Protein AF-A0A9X9F3I1-F1 (afdb_monomer_lite)

Secondary structure (DSSP, 8-state):
--SHHHHHHT--GGGGGGTTT-TT-EEEEEEETTEEEEEEEESSHHHHHHHHHHHHHHHHTTS---------SS-HHHHHHHHHHHTT-

Radius of gyration: 13.9 Å; chains: 1; bounding box: 32×22×33 Å

Organism: Bacillus cereus (NCBI:txid1396)

Sequence (89 aa):
DTLENLVKGGRIGKGKAFIGSLLNIKPIASLEDGVYNPVTKVRSQGQIVKTLAKLFEQDTAGKVVKAVAIPHAKAIPLAESMKAAVEKV

Foldseek 3Di:
DFCVVCVVVVQCAPVPVCPPVRPQKDWDFDQDPSHTGTDDIDRDLVVVLVVVLVVLCVVCVPHDDPDDDQDDDPPVVSSVSNVVSNVVD

pLDDT: mean 91.49, std 7.27, range [67.94, 98.0]

Structure (mmCIF, N/CA/C/O backbone):
data_AF-A0A9X9F3I1-F1
#
_entry.id   AF-A0A9X9F3I1-F1
#
loop_
_atom_site.group_PDB
_atom_site.id
_atom_site.type_symbol
_atom_site.label_atom_id
_atom_site.label_alt_id
_atom_site.label_comp_id
_atom_site.label_asym_id
_atom_site.label_entity_id
_atom_site.label_seq_id
_atom_site.pdbx_PDB_ins_code
_atom_site.Cartn_x
_atom_site.Cartn_y
_atom_site.Cartn_z
_atom_site.occupancy
_atom_site.B_iso_or_equiv
_atom_site.auth_seq_id
_atom_site.auth_comp_id
_atom_site.auth_asym_id
_atom_site.auth_atom_id
_atom_site.pdbx_PDB_model_num
ATOM 1 N N . ASP A 1 1 ? 12.687 0.848 -5.936 1.00 68.88 1 ASP A N 1
ATOM 2 C CA . ASP A 1 1 ? 11.275 0.698 -6.348 1.00 68.88 1 ASP A CA 1
ATOM 3 C C . ASP A 1 1 ? 11.132 1.063 -7.816 1.00 68.88 1 ASP A C 1
ATOM 5 O O . ASP A 1 1 ? 11.056 2.241 -8.136 1.00 68.88 1 ASP A O 1
ATOM 9 N N . THR A 1 2 ? 11.165 0.078 -8.713 1.00 80.81 2 THR A N 1
ATOM 10 C CA . THR A 1 2 ? 10.869 0.273 -10.142 1.00 80.81 2 THR A CA 1
ATOM 11 C C . THR A 1 2 ? 9.739 -0.672 -10.551 1.00 80.81 2 THR A C 1
ATOM 13 O O . THR A 1 2 ? 9.471 -1.662 -9.869 1.00 80.81 2 THR A O 1
ATOM 16 N N . LEU A 1 3 ? 9.059 -0.381 -11.662 1.00 86.31 3 LEU A N 1
ATOM 17 C CA . LEU A 1 3 ? 8.011 -1.247 -12.213 1.00 86.31 3 LEU A CA 1
ATOM 18 C C . LEU A 1 3 ? 8.576 -2.379 -13.092 1.00 86.31 3 LEU A C 1
ATOM 20 O O . LEU A 1 3 ? 7.804 -3.126 -13.686 1.00 86.31 3 LEU A O 1
ATOM 24 N N . GLU A 1 4 ? 9.899 -2.550 -13.173 1.00 87.06 4 GLU A N 1
ATOM 25 C CA . GLU A 1 4 ? 10.537 -3.531 -14.061 1.00 87.06 4 GLU A CA 1
ATOM 26 C C . GLU A 1 4 ? 10.028 -4.958 -13.857 1.00 87.06 4 GLU A C 1
ATOM 28 O O . GLU A 1 4 ? 9.774 -5.654 -14.834 1.00 87.06 4 GLU A O 1
ATOM 33 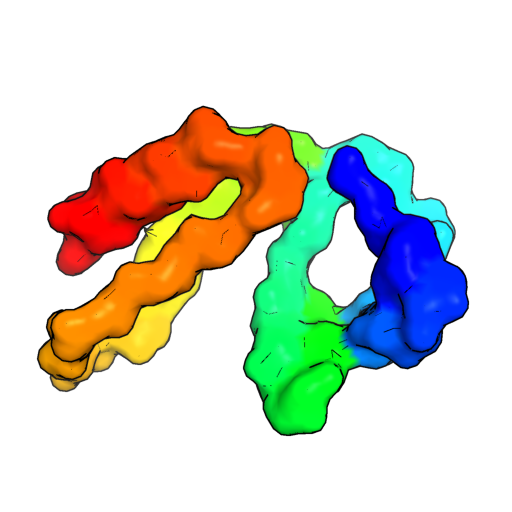N N . ASN A 1 5 ? 9.830 -5.392 -12.609 1.00 90.62 5 ASN A N 1
ATOM 34 C CA . ASN A 1 5 ? 9.326 -6.739 -12.323 1.00 90.62 5 ASN A CA 1
ATOM 35 C C . ASN A 1 5 ? 7.882 -6.927 -12.812 1.00 90.62 5 ASN A C 1
ATOM 37 O O . ASN A 1 5 ? 7.537 -7.985 -13.337 1.00 90.62 5 ASN A O 1
ATOM 41 N N . LEU A 1 6 ? 7.048 -5.888 -12.704 1.00 90.62 6 LEU A N 1
ATOM 42 C CA . LEU A 1 6 ? 5.685 -5.905 -13.238 1.00 90.62 6 LEU A CA 1
ATOM 43 C C . LEU A 1 6 ? 5.684 -5.904 -14.772 1.00 90.62 6 LEU A C 1
ATOM 45 O O . LEU A 1 6 ? 4.855 -6.589 -15.374 1.00 90.62 6 LEU A O 1
ATOM 49 N N . VAL A 1 7 ? 6.624 -5.188 -15.402 1.00 89.75 7 VAL A N 1
ATOM 50 C CA . VAL A 1 7 ? 6.816 -5.180 -16.862 1.00 89.75 7 VAL A CA 1
ATOM 51 C C . VAL A 1 7 ? 7.284 -6.547 -17.356 1.00 89.75 7 VAL A C 1
ATOM 53 O O . VAL A 1 7 ? 6.593 -7.152 -18.171 1.00 89.75 7 VAL A O 1
ATOM 56 N N . LYS A 1 8 ? 8.397 -7.071 -16.823 1.00 91.62 8 LYS A N 1
ATOM 57 C CA . LYS A 1 8 ? 8.962 -8.388 -17.180 1.00 91.62 8 LYS A CA 1
ATOM 58 C C . LYS A 1 8 ? 7.961 -9.513 -16.938 1.00 91.62 8 LYS A C 1
ATOM 60 O O . LYS A 1 8 ? 7.891 -10.459 -17.712 1.00 91.62 8 LYS A O 1
ATOM 65 N N . GLY A 1 9 ? 7.162 -9.396 -15.880 1.00 92.94 9 GLY A N 1
ATOM 66 C CA . GLY A 1 9 ? 6.110 -10.352 -15.588 1.00 92.94 9 GLY A CA 1
ATOM 67 C C . GLY A 1 9 ? 4.870 -10.220 -16.479 1.00 92.94 9 GLY A C 1
ATOM 68 O O . GLY A 1 9 ? 4.089 -11.159 -16.523 1.00 92.94 9 GLY A O 1
ATOM 69 N N . GLY A 1 10 ? 4.627 -9.092 -17.145 1.00 92.06 10 GLY A N 1
ATOM 70 C CA . GLY A 1 10 ? 3.371 -8.844 -17.867 1.00 92.06 10 GLY A CA 1
ATOM 71 C C . GLY A 1 10 ? 2.180 -8.461 -16.972 1.00 92.06 10 GLY A C 1
ATOM 72 O O . GLY A 1 10 ? 1.066 -8.328 -17.465 1.00 92.06 10 GLY A O 1
ATOM 73 N N . ARG A 1 11 ? 2.402 -8.225 -15.670 1.00 92.31 11 ARG A N 1
ATOM 74 C CA . ARG A 1 11 ? 1.361 -7.854 -14.683 1.00 92.31 11 ARG A CA 1
ATOM 75 C C . ARG A 1 11 ? 1.171 -6.334 -14.549 1.00 92.31 11 ARG A C 1
ATOM 77 O O . ARG A 1 11 ? 0.397 -5.866 -13.726 1.00 92.31 11 ARG A O 1
ATOM 84 N N . ILE A 1 12 ? 1.875 -5.549 -15.365 1.00 90.62 12 ILE A N 1
ATOM 85 C CA . ILE A 1 12 ? 1.864 -4.077 -15.351 1.00 90.62 12 ILE A CA 1
ATOM 86 C C . ILE A 1 12 ? 0.494 -3.455 -15.702 1.00 90.62 12 ILE A C 1
ATOM 88 O O . ILE A 1 12 ? 0.253 -2.296 -15.372 1.00 90.62 12 ILE A O 1
ATOM 92 N N . GLY A 1 13 ? -0.406 -4.198 -16.361 1.00 90.62 13 GLY A N 1
ATOM 93 C CA . GLY A 1 13 ? -1.776 -3.756 -16.654 1.00 90.62 13 GLY A CA 1
ATOM 94 C C . GLY A 1 13 ? -1.847 -2.385 -17.340 1.00 90.62 13 GLY A C 1
ATOM 95 O O . GLY A 1 13 ? -1.134 -2.128 -18.314 1.00 90.62 13 GLY A O 1
ATOM 96 N N . LYS A 1 14 ? -2.676 -1.483 -16.798 1.00 88.00 14 LYS A N 1
ATOM 97 C CA . LYS A 1 14 ? -2.823 -0.091 -17.270 1.00 88.00 14 LYS A CA 1
ATOM 98 C C . LYS A 1 14 ? -1.624 0.795 -16.899 1.00 88.00 14 LYS A C 1
ATOM 100 O O . LYS A 1 14 ? -1.456 1.881 -17.445 1.00 88.00 14 LYS A O 1
ATOM 105 N N . GLY A 1 15 ? -0.734 0.317 -16.028 1.00 84.88 15 GLY A N 1
ATOM 106 C CA . GLY A 1 15 ? 0.503 0.993 -15.632 1.00 84.88 15 GLY A CA 1
ATOM 107 C C . GLY A 1 15 ? 1.554 1.109 -16.737 1.00 84.88 15 GLY A C 1
ATOM 108 O O . GLY A 1 15 ? 2.566 1.778 -16.530 1.00 84.88 15 GLY A O 1
ATOM 109 N N . LYS A 1 16 ? 1.326 0.512 -17.919 1.00 84.12 16 LYS A N 1
ATOM 110 C CA . LYS A 1 16 ? 2.216 0.641 -19.089 1.00 84.12 16 LYS A CA 1
ATOM 111 C C . LYS A 1 16 ? 2.493 2.097 -19.473 1.00 84.12 16 LYS A C 1
ATOM 113 O O . LYS A 1 16 ? 3.588 2.391 -19.941 1.00 84.12 16 LYS A O 1
ATOM 118 N N . ALA A 1 17 ? 1.553 3.009 -19.206 1.00 80.69 17 ALA A N 1
ATOM 119 C CA . ALA A 1 17 ? 1.727 4.444 -19.439 1.00 80.69 17 ALA A CA 1
ATOM 120 C C . ALA A 1 17 ? 2.940 5.049 -18.700 1.00 80.69 17 ALA A C 1
ATOM 122 O O . ALA A 1 17 ? 3.451 6.088 -19.104 1.00 80.69 17 ALA A O 1
ATOM 123 N N . PHE A 1 18 ? 3.437 4.396 -17.643 1.00 78.12 18 PHE A N 1
ATOM 124 C CA . PHE A 1 18 ? 4.567 4.882 -16.853 1.00 78.12 18 PHE A CA 1
ATOM 125 C C . PHE A 1 18 ? 5.929 4.285 -17.226 1.00 78.12 18 PHE A C 1
ATOM 127 O O . PHE A 1 18 ? 6.923 4.646 -16.595 1.00 78.12 18 PHE A O 1
ATOM 134 N N . ILE A 1 19 ? 6.011 3.406 -18.235 1.00 76.50 19 ILE A N 1
ATOM 135 C CA . ILE A 1 19 ? 7.249 2.689 -18.606 1.00 76.50 19 ILE A CA 1
ATOM 136 C C . ILE A 1 19 ? 8.424 3.645 -18.903 1.00 76.50 19 ILE A C 1
ATOM 138 O O . ILE A 1 19 ? 9.569 3.276 -18.663 1.00 76.50 19 ILE A O 1
ATOM 142 N N . GLY A 1 20 ? 8.161 4.886 -19.330 1.00 72.12 20 GLY A N 1
ATOM 143 C CA . GLY A 1 20 ? 9.194 5.904 -19.579 1.00 72.12 20 GLY A CA 1
ATOM 144 C C . GLY A 1 20 ? 9.329 7.007 -18.521 1.00 72.12 20 GLY A C 1
ATOM 145 O O . GLY A 1 20 ? 10.307 7.745 -18.536 1.00 72.12 20 GLY A O 1
ATOM 146 N N . SER A 1 21 ? 8.375 7.149 -17.595 1.00 68.25 21 SER A N 1
ATOM 147 C CA . SER A 1 21 ? 8.335 8.281 -16.650 1.00 68.25 21 SER A CA 1
ATOM 148 C C . SER A 1 21 ? 8.766 7.911 -15.233 1.00 68.25 21 SER A C 1
ATOM 150 O O . SER A 1 21 ? 8.586 8.707 -14.314 1.00 68.25 21 SER A O 1
ATOM 152 N N . LEU A 1 22 ? 9.241 6.682 -15.025 1.00 67.94 22 LEU A N 1
ATOM 153 C CA . LEU A 1 22 ? 9.415 6.116 -13.690 1.00 67.94 22 LEU A CA 1
ATOM 154 C C . LEU A 1 22 ? 10.676 6.583 -12.951 1.00 67.94 22 LEU A C 1
ATOM 156 O O . LEU A 1 22 ? 10.892 6.202 -11.801 1.00 67.94 22 LEU A O 1
ATOM 160 N N . LEU A 1 23 ? 11.511 7.400 -13.593 1.00 70.62 23 LEU A N 1
ATOM 161 C CA . LEU A 1 23 ? 1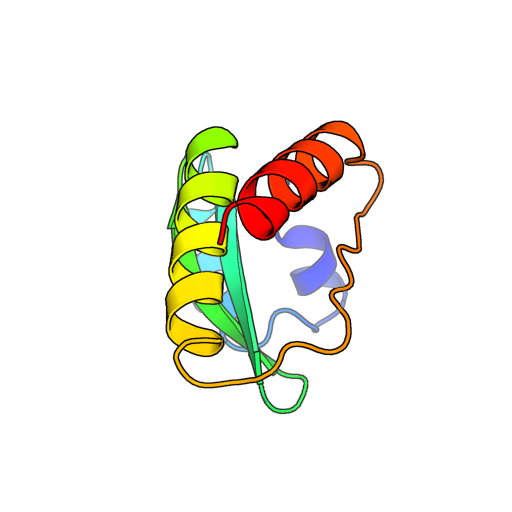2.695 7.960 -12.961 1.00 70.62 23 LEU A CA 1
ATOM 162 C C . LEU A 1 23 ? 12.258 8.923 -11.840 1.00 70.62 23 LEU A C 1
ATOM 164 O O . LEU A 1 23 ? 11.560 9.904 -12.087 1.00 70.62 23 LEU A O 1
ATOM 168 N N . ASN A 1 24 ? 12.669 8.645 -10.601 1.00 75.25 24 ASN A N 1
ATOM 169 C CA . ASN A 1 24 ? 12.436 9.490 -9.417 1.00 75.25 24 ASN A CA 1
ATOM 170 C C . ASN A 1 24 ? 10.970 9.669 -8.971 1.00 75.25 24 ASN A C 1
ATOM 172 O O . ASN A 1 24 ? 10.659 10.619 -8.246 1.00 75.25 24 ASN A O 1
ATOM 176 N N . ILE A 1 25 ? 10.067 8.762 -9.355 1.00 85.94 25 ILE A N 1
ATOM 177 C CA . ILE A 1 25 ? 8.691 8.731 -8.840 1.00 85.94 25 ILE A CA 1
ATOM 178 C C . ILE A 1 25 ? 8.345 7.360 -8.259 1.00 85.94 25 ILE A C 1
ATOM 180 O O . ILE A 1 25 ? 8.799 6.323 -8.734 1.00 85.94 25 ILE A O 1
ATOM 184 N N . LYS A 1 26 ? 7.500 7.362 -7.233 1.00 89.31 26 LYS A N 1
ATOM 185 C CA . LYS A 1 26 ? 6.923 6.176 -6.608 1.00 89.31 26 LYS A CA 1
ATOM 186 C C . LYS A 1 26 ? 5.438 6.109 -6.983 1.00 89.31 26 LYS A C 1
ATOM 188 O O . LYS A 1 26 ? 4.678 6.986 -6.560 1.00 89.31 26 LYS A O 1
ATOM 193 N N . PRO A 1 27 ? 5.018 5.148 -7.820 1.00 89.50 27 PRO A N 1
ATOM 194 C CA . PRO A 1 27 ? 3.623 5.028 -8.216 1.00 89.50 27 PRO A CA 1
ATOM 195 C C . PRO A 1 27 ? 2.780 4.433 -7.082 1.00 89.50 27 PRO A C 1
ATOM 197 O O . PRO A 1 27 ? 3.244 3.577 -6.332 1.00 89.50 27 PRO A O 1
ATOM 200 N N . ILE A 1 28 ? 1.530 4.877 -6.994 1.00 92.81 28 ILE A N 1
ATOM 201 C CA . ILE A 1 28 ? 0.472 4.283 -6.175 1.00 92.81 28 ILE A CA 1
ATOM 202 C C . ILE A 1 28 ? -0.621 3.822 -7.136 1.00 92.81 28 ILE A C 1
ATOM 204 O O . ILE A 1 28 ? -0.980 4.541 -8.074 1.00 92.81 28 ILE A O 1
ATOM 208 N N . ALA A 1 29 ? -1.131 2.619 -6.916 1.00 93.00 29 ALA A N 1
ATOM 209 C CA . ALA A 1 29 ? -2.104 1.979 -7.786 1.00 93.00 29 ALA A CA 1
ATOM 210 C C . ALA A 1 29 ? -3.099 1.155 -6.972 1.00 93.00 29 ALA A C 1
ATOM 212 O O . ALA A 1 29 ? -2.761 0.670 -5.891 1.00 93.00 29 ALA A O 1
ATOM 213 N N . SER A 1 30 ? -4.296 0.986 -7.522 1.00 94.06 30 SER A N 1
ATOM 214 C CA . SER A 1 30 ? -5.280 0.010 -7.074 1.00 94.06 30 SER A CA 1
ATOM 215 C C . SER A 1 30 ? -5.146 -1.271 -7.897 1.00 94.06 30 SER A C 1
ATOM 217 O O . SER A 1 30 ? -4.585 -1.288 -9.001 1.00 94.06 30 SER A O 1
ATOM 219 N N . LEU A 1 31 ? -5.643 -2.366 -7.329 1.00 92.75 31 LEU A N 1
ATOM 220 C CA . LEU A 1 31 ? -5.824 -3.626 -8.033 1.00 92.75 31 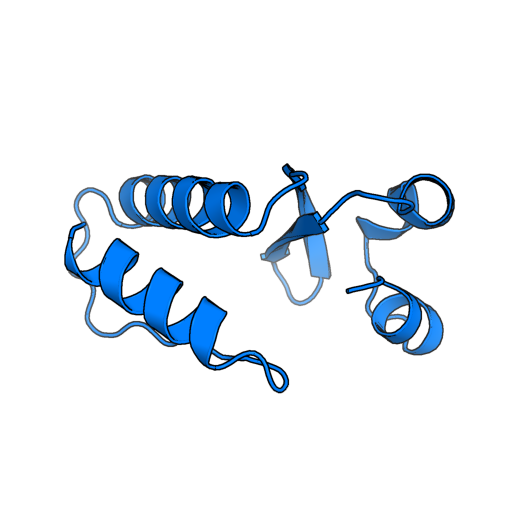LEU A CA 1
ATOM 221 C C . LEU A 1 31 ? -7.327 -3.873 -8.143 1.00 92.75 31 LEU A C 1
ATOM 223 O O . LEU A 1 31 ? -7.971 -4.219 -7.158 1.00 92.75 31 LEU A O 1
ATOM 227 N N . GLU A 1 32 ? -7.867 -3.677 -9.337 1.00 90.44 32 GLU A N 1
ATOM 228 C CA . GLU A 1 32 ? -9.285 -3.869 -9.652 1.00 90.44 32 GLU A CA 1
ATOM 229 C C . GLU A 1 32 ? -9.380 -5.001 -10.673 1.00 90.44 32 GLU A C 1
ATOM 231 O O . GLU A 1 32 ? -8.662 -4.982 -11.673 1.00 90.44 32 GLU A O 1
ATOM 236 N N . ASP A 1 33 ? -10.186 -6.027 -10.391 1.00 91.62 33 ASP A N 1
ATOM 237 C CA . ASP A 1 33 ? -10.345 -7.216 -11.247 1.00 91.62 33 ASP A CA 1
ATOM 238 C C . ASP A 1 33 ? -9.015 -7.885 -11.647 1.00 91.62 33 ASP A C 1
ATOM 240 O O . ASP A 1 33 ? -8.833 -8.388 -12.755 1.00 91.62 33 ASP A O 1
ATOM 244 N N . GLY A 1 34 ? -8.035 -7.859 -10.737 1.00 90.50 34 GLY A N 1
ATOM 245 C CA . GLY A 1 34 ? -6.694 -8.400 -10.977 1.00 90.50 34 GLY A CA 1
ATOM 246 C C . GLY A 1 34 ? -5.825 -7.555 -11.916 1.00 90.50 34 GLY A C 1
ATOM 247 O O . GLY A 1 34 ? -4.717 -7.969 -12.266 1.00 90.50 34 GLY A O 1
ATOM 248 N N . VAL A 1 35 ? -6.279 -6.362 -12.304 1.00 92.44 35 VAL A N 1
ATOM 249 C CA . VAL A 1 35 ? -5.564 -5.444 -13.192 1.00 92.44 35 VAL A CA 1
ATOM 250 C C . VAL A 1 35 ? -4.960 -4.295 -12.395 1.00 92.44 35 VAL A C 1
ATOM 252 O O . VAL A 1 35 ? -5.639 -3.591 -11.652 1.00 92.44 35 VAL A O 1
ATOM 255 N N . TYR A 1 36 ? -3.659 -4.072 -12.590 1.00 92.06 36 TYR A N 1
ATOM 256 C CA . TYR A 1 36 ? -2.966 -2.906 -12.048 1.00 92.06 36 TYR A CA 1
ATOM 257 C C . TYR A 1 36 ? -3.543 -1.618 -12.655 1.00 92.06 36 TYR A C 1
ATOM 259 O O . TYR A 1 36 ? -3.422 -1.394 -13.870 1.00 92.06 36 TYR A O 1
ATOM 267 N N . ASN A 1 37 ? -4.128 -0.767 -11.811 1.00 91.88 37 ASN A N 1
ATOM 268 C CA . ASN A 1 37 ? -4.743 0.497 -12.192 1.00 91.88 37 ASN A CA 1
ATOM 269 C C . ASN A 1 37 ? -4.024 1.683 -11.513 1.00 91.88 37 ASN A C 1
ATOM 271 O O . ASN A 1 37 ? -4.065 1.822 -10.291 1.00 91.88 37 ASN A O 1
ATOM 275 N N . PRO A 1 38 ? -3.330 2.545 -12.276 1.00 91.25 38 PRO A N 1
ATOM 276 C CA . PRO A 1 38 ? -2.736 3.778 -11.764 1.00 91.25 38 PRO A CA 1
ATOM 277 C C . PRO A 1 38 ? -3.701 4.661 -10.967 1.00 91.25 38 PRO A C 1
ATOM 279 O O . PRO A 1 38 ? -4.728 5.069 -11.497 1.00 91.25 38 PRO A O 1
ATOM 282 N N . VAL A 1 39 ? -3.318 5.049 -9.748 1.00 92.75 39 VAL A N 1
ATOM 283 C CA . VAL A 1 39 ? -4.058 6.045 -8.949 1.00 92.75 39 VAL A CA 1
ATOM 284 C C . VAL A 1 39 ? -3.317 7.377 -8.949 1.00 92.75 39 VAL A C 1
ATOM 286 O O . VAL A 1 39 ? -3.871 8.409 -9.313 1.00 92.75 39 VAL A O 1
ATOM 289 N N . THR A 1 40 ? -2.043 7.380 -8.552 1.00 91.50 40 THR A N 1
ATOM 290 C CA . THR A 1 40 ? -1.232 8.604 -8.511 1.00 91.50 40 THR A CA 1
ATOM 291 C C . THR A 1 40 ? 0.266 8.296 -8.478 1.00 91.50 40 THR A C 1
ATOM 293 O O . THR A 1 40 ? 0.692 7.140 -8.496 1.00 91.50 40 THR A O 1
ATOM 296 N N . LYS A 1 41 ? 1.092 9.342 -8.442 1.00 89.19 41 LYS A N 1
ATOM 297 C CA . LYS A 1 41 ? 2.546 9.268 -8.287 1.00 89.19 41 LYS A CA 1
ATOM 298 C C . LYS A 1 41 ? 3.007 10.243 -7.213 1.00 89.19 41 LYS A C 1
ATOM 300 O O . LYS A 1 41 ? 2.597 11.402 -7.195 1.00 89.19 41 LYS A O 1
ATOM 305 N N . VAL A 1 42 ? 3.901 9.785 -6.350 1.00 92.69 42 VAL A N 1
ATOM 306 C CA . VAL A 1 42 ? 4.530 10.597 -5.302 1.00 92.69 42 VAL A CA 1
ATOM 307 C C . VAL A 1 42 ? 6.048 10.510 -5.414 1.00 92.69 42 VAL A C 1
ATOM 309 O O . VAL A 1 42 ? 6.568 9.751 -6.228 1.00 92.69 42 VAL A O 1
ATOM 312 N N . ARG A 1 43 ? 6.788 11.314 -4.649 1.00 90.06 43 ARG A N 1
ATOM 313 C CA . ARG A 1 43 ? 8.261 11.320 -4.702 1.00 90.06 43 ARG A CA 1
ATOM 314 C C . ARG A 1 43 ? 8.884 10.698 -3.458 1.00 90.06 43 ARG A C 1
ATOM 316 O O . ARG A 1 43 ? 9.815 9.906 -3.578 1.00 90.06 43 ARG A O 1
ATOM 323 N N . SER A 1 44 ? 8.365 11.017 -2.274 1.00 92.44 44 SER A N 1
ATOM 324 C CA . SER A 1 44 ? 8.920 10.536 -1.004 1.00 92.44 44 SER A CA 1
ATOM 325 C C . SER A 1 44 ? 8.095 9.408 -0.380 1.00 92.44 44 SER A C 1
ATOM 327 O O . SER A 1 44 ? 6.900 9.272 -0.632 1.00 92.44 44 SER A O 1
ATOM 329 N N . GLN A 1 45 ? 8.733 8.609 0.482 1.00 91.81 45 GLN A N 1
ATOM 330 C CA . GLN A 1 45 ? 8.044 7.566 1.256 1.00 91.81 45 GLN A CA 1
ATOM 331 C C . GLN A 1 45 ? 6.983 8.153 2.200 1.00 91.81 45 GLN A C 1
ATOM 333 O O . GLN A 1 45 ? 5.893 7.606 2.321 1.00 91.81 45 GLN A O 1
ATOM 338 N N . GLY A 1 46 ? 7.252 9.312 2.814 1.00 95.44 46 GLY A N 1
ATOM 339 C CA . GLY A 1 46 ? 6.270 9.981 3.674 1.00 95.44 46 GLY A CA 1
ATOM 340 C C . GLY A 1 46 ? 4.994 10.380 2.922 1.00 95.44 46 GLY A C 1
ATOM 341 O O . GLY A 1 46 ? 3.897 10.291 3.471 1.00 95.44 46 GLY A O 1
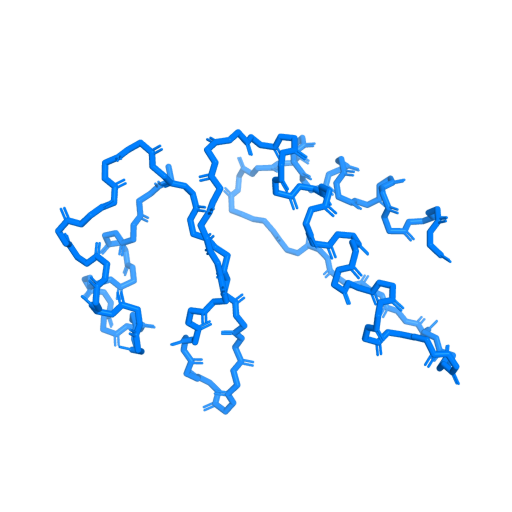ATOM 342 N N . GLN A 1 47 ? 5.114 10.753 1.641 1.00 96.50 47 GLN A N 1
ATOM 343 C CA . GLN A 1 47 ? 3.947 11.002 0.795 1.00 96.50 47 GLN A CA 1
ATOM 344 C C . GLN A 1 47 ? 3.153 9.722 0.518 1.00 96.50 47 GLN A C 1
ATOM 346 O O . GLN A 1 47 ? 1.933 9.802 0.478 1.00 96.50 47 GLN A O 1
ATOM 351 N N . ILE A 1 48 ? 3.801 8.556 0.384 1.00 95.56 48 ILE A N 1
ATOM 352 C CA . ILE A 1 48 ? 3.089 7.276 0.221 1.00 95.56 48 ILE A CA 1
ATOM 353 C C . ILE A 1 48 ? 2.174 7.029 1.413 1.00 95.56 48 ILE A C 1
ATOM 355 O O . ILE A 1 48 ? 0.978 6.830 1.222 1.00 95.56 48 ILE A O 1
ATOM 359 N N . VAL A 1 49 ? 2.724 7.096 2.628 1.00 97.25 49 VAL A N 1
ATOM 360 C CA . VAL A 1 49 ? 1.967 6.837 3.862 1.00 97.25 49 VAL A CA 1
ATOM 361 C C . VAL A 1 49 ? 0.795 7.807 3.985 1.00 97.25 49 VAL A C 1
ATOM 363 O O . VAL A 1 49 ? -0.337 7.380 4.185 1.00 97.25 49 VAL A O 1
ATOM 366 N N . LYS A 1 50 ? 1.038 9.109 3.782 1.00 97.25 50 LYS A N 1
ATOM 367 C CA . LYS A 1 50 ? -0.017 10.130 3.849 1.00 97.25 50 LYS A CA 1
ATOM 368 C C . LYS A 1 50 ? -1.111 9.904 2.803 1.00 97.25 50 LYS A C 1
ATOM 370 O O . LYS A 1 50 ? -2.290 10.044 3.113 1.00 97.25 50 LYS A O 1
ATOM 375 N N . THR A 1 51 ? -0.732 9.590 1.565 1.00 97.50 51 THR A N 1
ATOM 376 C CA . THR A 1 51 ? -1.690 9.370 0.478 1.00 97.50 51 THR A CA 1
ATOM 377 C C . THR A 1 51 ? -2.511 8.107 0.711 1.00 97.50 51 THR A C 1
ATOM 379 O O . THR A 1 51 ? -3.730 8.174 0.614 1.00 97.50 51 THR A O 1
ATOM 382 N N . LEU A 1 52 ? -1.877 6.982 1.052 1.00 96.88 52 LEU A N 1
ATOM 383 C CA . LEU A 1 52 ? -2.584 5.726 1.301 1.00 96.88 52 LEU A CA 1
ATOM 384 C C . LEU A 1 52 ? -3.482 5.802 2.539 1.00 96.88 52 LEU A C 1
ATOM 386 O O . LEU A 1 52 ? -4.593 5.295 2.483 1.00 96.88 52 LEU A O 1
ATOM 390 N N . ALA A 1 53 ? -3.051 6.456 3.624 1.00 97.31 53 ALA A N 1
ATOM 391 C CA . ALA A 1 53 ? -3.882 6.618 4.821 1.00 97.31 53 ALA A CA 1
ATOM 392 C C . ALA A 1 53 ? -5.137 7.452 4.530 1.00 97.31 53 ALA A C 1
ATOM 394 O O . ALA A 1 53 ? -6.228 7.085 4.950 1.00 97.31 53 ALA A O 1
ATOM 395 N N . LYS A 1 54 ? -4.999 8.521 3.731 1.00 97.62 54 LYS A N 1
ATOM 396 C CA . LYS A 1 54 ? -6.144 9.318 3.277 1.00 97.62 54 LYS A CA 1
ATOM 397 C C . LYS A 1 54 ? -7.106 8.504 2.408 1.00 97.62 54 LYS A C 1
ATOM 399 O O . LYS A 1 54 ? -8.312 8.621 2.577 1.00 97.62 54 LYS A O 1
ATOM 404 N N . LEU A 1 55 ? -6.587 7.717 1.462 1.00 96.25 55 LEU A N 1
ATOM 405 C CA . LEU A 1 55 ? -7.428 6.855 0.624 1.00 96.25 55 LEU A CA 1
ATOM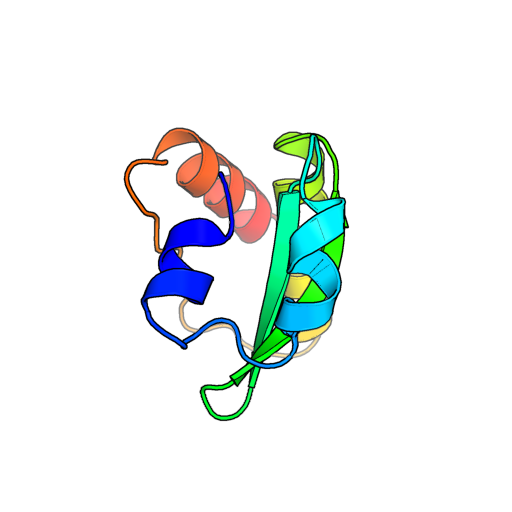 406 C C . LEU A 1 55 ? -8.147 5.804 1.475 1.00 96.25 55 LEU A C 1
ATOM 408 O O . LEU A 1 55 ? -9.339 5.601 1.303 1.00 96.25 55 LEU A O 1
ATOM 412 N N . PHE A 1 56 ? -7.444 5.209 2.440 1.00 97.00 56 PHE A N 1
ATOM 413 C CA . PHE A 1 56 ? -8.028 4.263 3.382 1.00 97.00 56 PHE A CA 1
ATOM 414 C C . PHE A 1 56 ? -9.182 4.891 4.174 1.00 97.00 56 PHE A C 1
ATOM 416 O O . PHE A 1 56 ? -10.277 4.348 4.140 1.00 97.00 56 PHE A O 1
ATOM 423 N N . GLU A 1 57 ? -8.979 6.062 4.790 1.00 97.19 57 GLU A N 1
ATOM 424 C CA . GLU A 1 57 ? -10.030 6.805 5.509 1.00 97.19 57 GLU A CA 1
ATOM 425 C C . GLU A 1 57 ? -11.273 7.043 4.645 1.00 97.19 57 GLU A C 1
ATOM 427 O O . GLU A 1 57 ? -12.401 6.819 5.087 1.00 97.19 57 GLU A O 1
ATOM 432 N N . GLN A 1 58 ? -11.071 7.445 3.389 1.00 96.69 58 GLN A N 1
ATOM 433 C CA . GLN A 1 58 ? -12.159 7.659 2.436 1.00 96.69 58 GLN A CA 1
ATOM 434 C C . GLN A 1 58 ? -12.883 6.353 2.086 1.00 96.69 58 GLN A C 1
ATOM 436 O O . GLN A 1 58 ? -14.113 6.313 2.075 1.00 96.69 58 GLN A O 1
ATOM 441 N N . ASP A 1 59 ? -12.135 5.278 1.841 1.00 94.50 59 ASP A N 1
ATOM 442 C CA . ASP A 1 59 ? -12.679 3.979 1.449 1.00 94.50 59 ASP A CA 1
ATOM 443 C C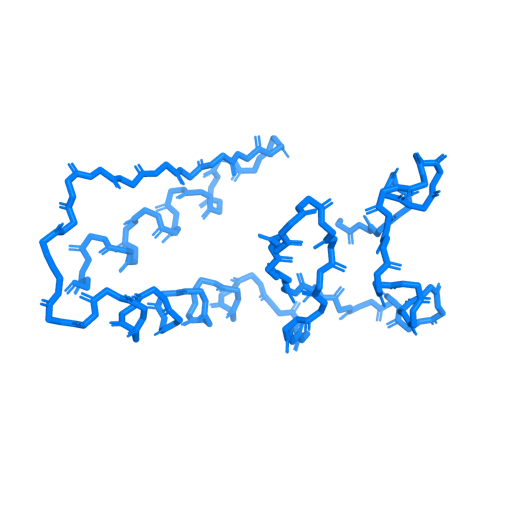 . ASP A 1 59 ? -13.402 3.272 2.602 1.00 94.50 59 ASP A C 1
ATOM 445 O O . ASP A 1 59 ? -14.310 2.467 2.358 1.00 94.50 59 ASP A O 1
ATOM 449 N N . THR A 1 60 ? -13.030 3.556 3.851 1.00 96.44 60 THR A N 1
ATOM 450 C CA . THR A 1 60 ? -13.610 2.936 5.051 1.00 96.44 60 THR A CA 1
ATOM 451 C C . THR A 1 60 ? -14.646 3.801 5.758 1.00 96.44 60 THR A C 1
ATOM 453 O O . THR A 1 60 ? -15.283 3.318 6.694 1.00 96.44 60 THR A O 1
ATOM 456 N N . ALA A 1 61 ? -14.866 5.040 5.315 1.00 96.75 61 ALA A N 1
ATOM 457 C CA . ALA A 1 61 ? -15.856 5.938 5.898 1.00 96.75 61 ALA A CA 1
ATOM 458 C C . ALA A 1 61 ? -17.244 5.272 5.996 1.00 96.75 61 ALA A C 1
ATOM 460 O O . ALA A 1 61 ? -17.794 4.774 5.010 1.00 96.75 61 ALA A O 1
ATOM 461 N N . GLY A 1 62 ? -17.804 5.241 7.210 1.00 96.50 62 GLY A N 1
ATOM 462 C CA . GLY A 1 62 ? -19.107 4.626 7.493 1.00 96.50 62 GLY A CA 1
ATOM 463 C C . GLY A 1 62 ? -19.131 3.091 7.465 1.00 96.50 62 GLY A C 1
ATOM 464 O O . GLY A 1 62 ? -20.212 2.506 7.524 1.00 96.50 62 GLY A O 1
ATOM 465 N N . LYS A 1 63 ? -17.975 2.419 7.379 1.00 96.19 63 LYS A N 1
ATOM 466 C CA . LYS A 1 63 ? -17.859 0.952 7.358 1.00 96.19 63 LYS A CA 1
ATOM 467 C C . LYS A 1 63 ? -17.202 0.439 8.638 1.00 96.19 63 LYS A C 1
ATOM 469 O O . LYS A 1 63 ? -16.311 1.070 9.194 1.00 96.19 63 LYS A O 1
ATOM 474 N N . VAL A 1 64 ? -17.590 -0.762 9.069 1.00 95.56 64 VAL A N 1
ATOM 475 C CA . VAL A 1 64 ? -16.878 -1.489 10.131 1.00 95.56 64 VAL A CA 1
ATOM 476 C C . VAL A 1 64 ? -15.745 -2.295 9.500 1.00 95.56 64 VAL A C 1
ATOM 478 O O . VAL A 1 64 ? -15.984 -3.296 8.819 1.00 95.56 64 VAL A O 1
ATOM 481 N N . VAL A 1 65 ? -14.506 -1.864 9.726 1.00 95.69 65 VAL A N 1
ATOM 482 C CA . VAL A 1 65 ? -13.310 -2.562 9.244 1.00 95.69 65 VAL A CA 1
ATOM 483 C C . VAL A 1 65 ? -13.004 -3.735 10.173 1.00 95.69 65 VAL A C 1
ATOM 485 O O . VAL A 1 65 ? -12.670 -3.546 11.337 1.00 95.69 65 VAL A O 1
ATOM 488 N N . LYS A 1 66 ? -13.121 -4.968 9.668 1.00 96.38 66 LYS A N 1
ATOM 489 C CA . LYS A 1 66 ? -12.862 -6.181 10.468 1.00 96.38 66 LYS A CA 1
ATOM 490 C C . LYS A 1 66 ? -11.379 -6.521 10.588 1.00 96.38 66 LYS A C 1
ATOM 492 O O . LYS A 1 66 ? -10.954 -7.064 11.600 1.00 96.38 66 LYS A O 1
ATOM 497 N N . ALA A 1 67 ? -10.620 -6.270 9.527 1.00 96.38 67 ALA A N 1
ATOM 498 C CA . ALA A 1 67 ? -9.201 -6.574 9.451 1.00 96.38 67 ALA A CA 1
ATOM 499 C C . ALA A 1 67 ? -8.546 -5.741 8.347 1.00 96.38 67 ALA A C 1
ATOM 501 O O . ALA A 1 67 ? -9.189 -5.402 7.352 1.00 96.38 67 ALA A O 1
ATOM 502 N N . VAL A 1 68 ? -7.252 -5.470 8.510 1.00 96.75 68 VAL A N 1
ATOM 503 C CA . VAL A 1 68 ? -6.402 -4.825 7.506 1.00 96.75 68 VAL A CA 1
ATOM 504 C C . VAL A 1 68 ? -5.119 -5.637 7.369 1.00 96.75 68 VAL A C 1
ATOM 506 O O . VAL A 1 68 ? -4.530 -6.045 8.369 1.00 96.75 68 VAL A O 1
ATOM 509 N N . ALA A 1 69 ? -4.676 -5.863 6.134 1.00 97.00 69 ALA A N 1
ATOM 510 C CA . ALA A 1 69 ? -3.404 -6.511 5.834 1.00 97.00 69 ALA A CA 1
ATOM 511 C C . ALA A 1 69 ? -2.478 -5.533 5.102 1.00 97.00 69 ALA A C 1
ATOM 513 O O . ALA A 1 69 ? -2.893 -4.879 4.147 1.00 97.00 69 ALA A O 1
ATOM 514 N N . ILE A 1 70 ? -1.216 -5.460 5.531 1.00 97.31 70 ILE A N 1
ATOM 515 C CA . ILE A 1 70 ? -0.194 -4.584 4.939 1.00 97.31 70 ILE A CA 1
ATOM 516 C C . ILE A 1 70 ? 0.970 -5.462 4.454 1.00 97.31 70 ILE A C 1
ATOM 518 O O . ILE A 1 70 ? 1.942 -5.668 5.185 1.00 97.31 70 ILE A O 1
ATOM 522 N N . PRO A 1 71 ? 0.872 -6.045 3.245 1.00 96.56 71 PRO A N 1
ATOM 523 C CA . PRO A 1 71 ? 1.947 -6.852 2.683 1.00 96.56 71 PRO A CA 1
ATOM 524 C C . PRO A 1 71 ? 3.120 -5.972 2.232 1.00 96.56 71 PRO A C 1
ATOM 526 O O . PRO A 1 71 ? 2.934 -4.851 1.760 1.00 96.56 71 PRO A O 1
ATOM 529 N N . HIS A 1 72 ? 4.343 -6.501 2.319 1.00 96.06 72 HIS A N 1
ATOM 530 C CA . HIS A 1 72 ? 5.537 -5.805 1.840 1.00 96.06 72 HIS A CA 1
ATOM 531 C C . HIS A 1 72 ? 6.554 -6.753 1.194 1.00 96.06 72 HIS A C 1
ATOM 533 O O . HIS A 1 72 ? 6.704 -7.908 1.587 1.00 96.06 72 HIS A O 1
ATOM 539 N N . ALA A 1 73 ? 7.358 -6.229 0.268 1.00 94.12 73 ALA A N 1
ATOM 540 C CA . ALA A 1 73 ? 8.507 -6.926 -0.308 1.00 94.12 73 ALA A CA 1
ATOM 541 C C . ALA A 1 73 ? 9.806 -6.352 0.280 1.00 94.12 73 ALA A C 1
ATOM 543 O O . ALA A 1 73 ? 10.360 -5.394 -0.250 1.00 94.12 73 ALA A O 1
ATOM 544 N N . LYS A 1 74 ? 10.270 -6.917 1.406 1.00 95.62 74 LYS A N 1
ATOM 545 C CA . LYS A 1 74 ? 11.463 -6.454 2.154 1.00 95.62 74 LYS A CA 1
ATOM 546 C C . LYS A 1 74 ? 11.451 -4.956 2.534 1.00 95.62 74 LYS A C 1
ATOM 548 O O . LYS A 1 74 ? 12.489 -4.307 2.526 1.00 95.62 74 LYS A O 1
ATOM 553 N N . ALA A 1 75 ? 10.285 -4.413 2.887 1.00 94.94 75 ALA A N 1
ATOM 554 C CA . ALA A 1 75 ? 10.107 -3.000 3.238 1.00 94.94 75 ALA A CA 1
ATOM 555 C C . ALA A 1 75 ? 9.395 -2.829 4.594 1.00 94.94 75 ALA A C 1
ATOM 557 O O . ALA A 1 75 ? 8.462 -2.036 4.709 1.00 94.94 75 ALA A O 1
ATOM 558 N N . ILE A 1 76 ? 9.839 -3.581 5.613 1.00 97.38 76 ILE A N 1
ATOM 559 C CA . ILE A 1 76 ? 9.260 -3.578 6.972 1.00 97.38 76 ILE A CA 1
ATOM 560 C C . ILE A 1 76 ? 9.070 -2.151 7.523 1.00 97.38 76 ILE A C 1
ATOM 562 O O . ILE A 1 76 ? 7.948 -1.842 7.915 1.00 97.38 76 ILE A O 1
ATOM 566 N N . PRO A 1 77 ? 10.060 -1.232 7.455 1.00 96.94 77 PRO A N 1
ATOM 567 C CA . PRO A 1 77 ? 9.891 0.102 8.042 1.00 96.94 77 PRO A CA 1
ATOM 568 C C . PRO A 1 77 ? 8.747 0.917 7.417 1.00 96.94 77 PRO A C 1
ATOM 570 O O . PRO A 1 77 ? 8.064 1.686 8.096 1.00 96.94 77 PRO A O 1
ATOM 573 N N . LEU A 1 78 ? 8.509 0.751 6.109 1.00 95.88 78 LEU A N 1
ATOM 574 C CA . LEU A 1 78 ? 7.395 1.411 5.426 1.00 95.88 78 LEU A CA 1
ATOM 575 C C . LEU A 1 78 ? 6.057 0.774 5.813 1.00 95.88 78 LEU A C 1
ATOM 577 O O . LEU A 1 78 ? 5.081 1.493 6.008 1.00 95.88 78 LEU A O 1
ATOM 581 N N . ALA A 1 79 ? 6.014 -0.554 5.943 1.00 97.56 79 ALA A N 1
ATOM 582 C CA . ALA A 1 79 ? 4.822 -1.272 6.380 1.00 97.56 79 ALA A CA 1
ATOM 583 C C . ALA A 1 79 ? 4.424 -0.892 7.814 1.00 97.56 79 ALA A C 1
ATOM 585 O O . ALA A 1 79 ? 3.252 -0.640 8.072 1.00 97.56 79 ALA A O 1
ATOM 586 N N . GLU A 1 80 ? 5.392 -0.767 8.723 1.00 97.88 80 GLU A N 1
ATOM 587 C CA . GLU A 1 80 ? 5.169 -0.292 10.094 1.00 97.88 80 GLU A CA 1
ATOM 588 C C . GLU A 1 80 ? 4.681 1.159 10.119 1.00 97.88 80 GLU A C 1
ATOM 590 O O . GLU A 1 80 ? 3.724 1.479 10.823 1.00 97.88 80 GLU A O 1
ATOM 595 N N . SER A 1 81 ? 5.270 2.026 9.289 1.00 97.75 81 SER A N 1
ATOM 596 C CA . SER A 1 81 ? 4.806 3.411 9.135 1.00 97.75 81 SER A CA 1
ATOM 597 C C . SER A 1 81 ? 3.368 3.474 8.611 1.00 97.75 81 SER A C 1
ATOM 599 O O . SER A 1 81 ? 2.577 4.298 9.068 1.00 97.75 81 SER A O 1
ATOM 601 N N . MET A 1 82 ? 3.016 2.595 7.669 1.00 97.94 82 MET A N 1
ATOM 602 C CA . MET A 1 82 ? 1.658 2.479 7.143 1.00 97.94 82 MET A CA 1
ATOM 603 C C . MET A 1 82 ? 0.689 1.960 8.208 1.00 97.94 82 MET A C 1
ATOM 605 O O . MET A 1 82 ? -0.382 2.536 8.373 1.00 97.94 82 MET A O 1
ATOM 609 N N . LYS A 1 83 ? 1.073 0.929 8.971 1.00 98.00 83 LYS A N 1
ATOM 610 C CA . LYS A 1 83 ? 0.282 0.396 10.089 1.00 98.00 83 LYS A CA 1
ATOM 611 C C . LYS A 1 83 ? -0.048 1.497 11.093 1.00 98.00 83 LYS A C 1
ATOM 613 O O . LYS A 1 83 ? -1.218 1.731 11.370 1.00 98.00 83 LYS A O 1
ATOM 618 N N . ALA A 1 84 ? 0.967 2.227 11.549 1.00 97.88 84 ALA A N 1
ATOM 619 C CA . ALA A 1 84 ? 0.797 3.314 12.508 1.00 97.88 84 ALA A CA 1
ATOM 620 C C . ALA A 1 84 ? -0.060 4.475 11.972 1.00 97.88 84 ALA A C 1
ATOM 622 O O . ALA A 1 84 ? -0.609 5.243 12.760 1.00 97.88 84 ALA A O 1
ATOM 623 N N . ALA A 1 85 ? -0.139 4.654 10.650 1.00 97.12 85 ALA A N 1
ATOM 624 C CA . ALA A 1 85 ? -1.016 5.643 10.033 1.00 97.12 85 ALA A CA 1
ATOM 625 C C . ALA A 1 85 ? -2.465 5.150 9.942 1.00 97.12 85 ALA A C 1
ATOM 627 O O . ALA A 1 85 ? -3.369 5.922 10.233 1.00 97.12 85 ALA A O 1
ATOM 628 N N . VAL A 1 86 ? -2.678 3.880 9.583 1.00 95.94 86 VAL A N 1
ATOM 629 C CA . VAL A 1 86 ? -4.011 3.258 9.502 1.00 95.94 86 VAL A CA 1
ATOM 630 C C . VAL A 1 86 ? -4.661 3.128 10.876 1.00 95.94 86 VAL A C 1
ATOM 632 O O . VAL A 1 86 ? -5.845 3.384 10.995 1.00 95.94 86 VAL A O 1
ATOM 635 N N . GLU A 1 87 ? -3.907 2.788 11.923 1.00 94.62 87 GLU A N 1
ATOM 636 C CA . GLU A 1 87 ? -4.436 2.676 13.296 1.00 94.62 87 GLU A CA 1
ATOM 637 C C . GLU A 1 87 ? -4.936 4.012 13.880 1.00 94.62 87 GLU A C 1
ATOM 639 O O . GLU A 1 87 ? -5.561 4.024 14.938 1.00 94.62 87 GLU A O 1
ATOM 644 N N . LYS A 1 88 ? -4.635 5.138 13.222 1.00 91.19 88 LYS A N 1
ATOM 645 C CA . LYS A 1 88 ? -5.092 6.483 13.607 1.00 91.19 88 LYS A CA 1
ATOM 646 C C . LYS A 1 88 ? -6.330 6.945 12.838 1.00 91.19 88 LYS A C 1
ATOM 648 O O . LYS A 1 88 ? -6.828 8.028 13.144 1.00 91.19 88 LYS A O 1
ATOM 653 N N . VAL A 1 89 ? -6.740 6.185 11.823 1.00 86.31 89 VAL A N 1
ATOM 654 C CA . VAL A 1 89 ? -7.952 6.408 11.026 1.00 86.31 89 VAL A CA 1
ATOM 655 C C . VAL A 1 89 ? -9.112 5.697 11.704 1.00 86.31 89 VAL A C 1
ATOM 657 O O . VAL A 1 89 ? -10.161 6.350 11.878 1.00 86.31 89 VAL A O 1
#

InterPro domains:
  IPR003797 DegV [PF02645] (1-87)
  IPR003797 DegV [PS51482] (1-89)
  IPR043168 DegV, C-terminal domain [G3DSA:3.30.1180.10] (1-89)
  IPR050270 DegV domain-containing [PTHR33434] (1-88)